Protein AF-A0A3B9M8E2-F1 (afdb_monomer)

pLDDT: mean 95.14, std 3.08, range [83.19, 98.44]

Structure (mmCIF, N/CA/C/O backbone):
data_AF-A0A3B9M8E2-F1
#
_entry.id   AF-A0A3B9M8E2-F1
#
loop_
_atom_site.group_PDB
_atom_site.id
_atom_site.type_symbol
_atom_site.label_atom_id
_atom_site.label_alt_id
_atom_site.label_comp_id
_atom_site.label_asym_id
_atom_site.label_entity_id
_atom_site.label_seq_id
_atom_site.pdbx_PDB_ins_code
_atom_site.Cartn_x
_atom_site.Cartn_y
_atom_site.Cartn_z
_atom_site.occupancy
_atom_site.B_iso_or_equiv
_atom_site.auth_seq_id
_atom_site.auth_comp_id
_atom_site.auth_asym_id
_atom_site.auth_atom_id
_atom_site.pdbx_PDB_model_num
ATOM 1 N N . ILE A 1 1 ? 16.780 -0.558 -12.055 1.00 91.69 1 ILE A N 1
ATOM 2 C CA . ILE A 1 1 ? 16.468 -0.695 -10.596 1.00 91.69 1 ILE A CA 1
ATOM 3 C C . ILE A 1 1 ? 14.980 -0.419 -10.385 1.00 91.69 1 ILE A C 1
ATOM 5 O O . ILE A 1 1 ? 14.517 0.604 -10.867 1.00 91.69 1 ILE A O 1
ATOM 9 N N . ILE A 1 2 ? 14.231 -1.271 -9.679 1.00 96.25 2 ILE A N 1
ATOM 10 C CA . ILE A 1 2 ? 12.803 -1.023 -9.394 1.00 96.25 2 ILE A CA 1
ATOM 11 C C . ILE A 1 2 ? 12.643 -0.522 -7.955 1.00 96.25 2 ILE A C 1
ATOM 13 O O . ILE A 1 2 ? 13.094 -1.174 -7.016 1.00 96.25 2 ILE A O 1
ATOM 17 N N . ARG A 1 3 ? 11.999 0.636 -7.783 1.00 97.12 3 ARG A N 1
ATOM 18 C CA . ARG A 1 3 ? 11.669 1.241 -6.485 1.00 97.12 3 ARG A CA 1
ATOM 19 C C . ARG A 1 3 ? 10.194 0.992 -6.185 1.00 97.12 3 ARG A C 1
ATOM 21 O O . ARG A 1 3 ? 9.320 1.658 -6.738 1.00 97.12 3 ARG A O 1
ATOM 28 N N . ILE A 1 4 ? 9.935 -0.006 -5.348 1.00 97.00 4 ILE A N 1
ATOM 29 C CA . ILE A 1 4 ? 8.586 -0.471 -5.011 1.00 97.00 4 ILE A CA 1
ATOM 30 C C . ILE A 1 4 ? 7.998 0.412 -3.909 1.00 97.00 4 ILE A C 1
ATOM 32 O O . ILE A 1 4 ? 8.592 0.553 -2.841 1.00 97.00 4 ILE A O 1
ATOM 36 N N . PHE A 1 5 ? 6.824 0.984 -4.163 1.00 95.94 5 PHE A N 1
ATOM 37 C CA . PHE A 1 5 ? 6.033 1.702 -3.163 1.00 95.94 5 PHE A CA 1
ATOM 38 C C . PHE A 1 5 ? 5.135 0.737 -2.377 1.00 95.94 5 PHE A C 1
ATOM 40 O O . PHE A 1 5 ? 5.037 -0.453 -2.687 1.00 95.94 5 PHE A O 1
ATOM 47 N N . ASN A 1 6 ? 4.466 1.254 -1.343 1.00 94.75 6 ASN A N 1
ATOM 48 C CA . ASN A 1 6 ? 3.571 0.486 -0.477 1.00 94.75 6 ASN A CA 1
ATOM 49 C C . ASN A 1 6 ? 2.604 -0.385 -1.287 1.00 94.75 6 ASN A C 1
ATOM 51 O O . ASN A 1 6 ? 1.698 0.105 -1.959 1.00 94.75 6 ASN A O 1
ATOM 55 N N . THR A 1 7 ? 2.823 -1.696 -1.206 1.00 96.44 7 THR A N 1
ATOM 56 C CA . THR A 1 7 ? 2.070 -2.691 -1.962 1.00 96.44 7 THR A CA 1
ATOM 57 C C . THR A 1 7 ? 1.324 -3.623 -1.021 1.00 96.44 7 THR A C 1
ATOM 59 O O . THR A 1 7 ? 1.880 -4.056 -0.006 1.00 96.44 7 THR A O 1
ATOM 62 N N . HIS A 1 8 ? 0.081 -3.941 -1.378 1.00 95.50 8 HIS A N 1
ATOM 63 C CA . HIS A 1 8 ? -0.801 -4.817 -0.616 1.00 95.50 8 HIS A CA 1
ATOM 64 C C . HIS A 1 8 ? -1.482 -5.876 -1.496 1.00 95.50 8 HIS A C 1
ATOM 66 O O . HIS A 1 8 ? -1.572 -5.727 -2.715 1.00 95.50 8 HIS A O 1
ATOM 72 N N . GLY A 1 9 ? -1.957 -6.958 -0.879 1.00 95.69 9 GLY A N 1
ATOM 73 C CA . GLY A 1 9 ? -2.689 -8.026 -1.555 1.00 95.69 9 GLY A CA 1
ATOM 74 C C . GLY A 1 9 ? -2.605 -9.374 -0.829 1.00 95.69 9 GLY A C 1
ATOM 75 O O . GLY A 1 9 ? -2.091 -9.455 0.287 1.00 95.69 9 GLY A O 1
ATOM 76 N N . PRO A 1 10 ? -3.102 -10.456 -1.450 1.00 94.88 10 PRO A N 1
ATOM 77 C CA . PRO A 1 10 ? -3.002 -11.803 -0.895 1.00 94.88 10 PRO A CA 1
ATOM 78 C C . PRO A 1 10 ? -1.555 -12.206 -0.572 1.00 94.88 10 PRO A C 1
ATOM 80 O O . PRO A 1 10 ? -0.621 -11.787 -1.255 1.00 94.88 10 PRO A O 1
ATOM 83 N N . ARG A 1 11 ? -1.388 -13.101 0.413 1.00 94.06 11 ARG A N 1
ATOM 84 C CA . ARG A 1 11 ? -0.095 -13.636 0.901 1.00 94.06 11 ARG A CA 1
ATOM 85 C C . ARG A 1 11 ? 0.775 -12.656 1.698 1.00 94.06 11 ARG A C 1
ATOM 87 O O . ARG A 1 11 ? 1.906 -12.999 2.031 1.00 94.06 11 ARG A O 1
ATOM 94 N N . MET A 1 12 ? 0.272 -11.467 2.032 1.00 94.00 12 MET A N 1
ATOM 95 C CA . MET A 1 12 ? 0.937 -10.606 3.013 1.00 94.00 12 MET A CA 1
ATOM 96 C C . MET A 1 12 ? 1.034 -11.301 4.372 1.00 94.00 12 MET A C 1
ATOM 98 O O . MET A 1 12 ? 0.121 -12.014 4.792 1.00 94.00 12 MET A O 1
ATOM 102 N N . GLN A 1 13 ? 2.138 -11.061 5.075 1.00 91.38 13 GLN A N 1
ATOM 103 C CA . GLN A 1 13 ? 2.293 -11.499 6.452 1.00 91.38 13 GLN A CA 1
ATOM 104 C C . GLN A 1 13 ? 1.347 -10.695 7.353 1.00 91.38 13 GLN A C 1
ATOM 106 O O . GLN A 1 13 ? 1.365 -9.468 7.359 1.00 91.38 13 GLN A O 1
ATOM 111 N N . VAL A 1 14 ? 0.544 -11.406 8.145 1.00 85.56 14 VAL A N 1
ATOM 112 C CA . VAL A 1 14 ? -0.499 -10.826 9.011 1.00 85.56 14 VAL A CA 1
ATOM 113 C C . VAL A 1 14 ? 0.070 -9.834 10.033 1.00 85.56 14 VAL A C 1
ATOM 115 O O . VAL A 1 14 ? -0.583 -8.857 10.369 1.00 85.56 14 VAL A O 1
ATOM 118 N N . LEU A 1 15 ? 1.292 -10.074 10.515 1.00 83.19 15 LEU A N 1
ATOM 119 C CA . LEU A 1 15 ? 1.951 -9.283 11.559 1.00 83.19 15 LEU A CA 1
ATOM 120 C C . LEU A 1 15 ? 3.134 -8.466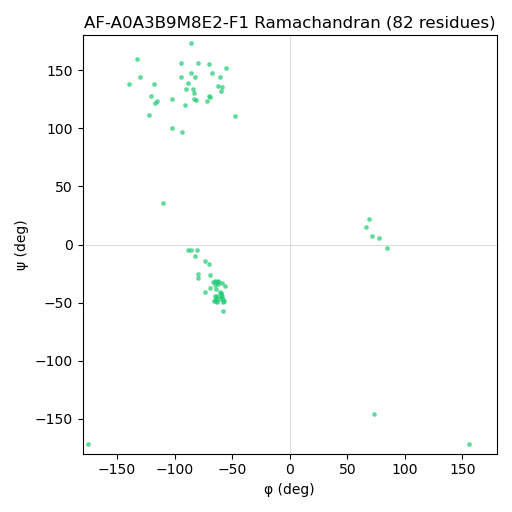 11.021 1.00 83.19 15 LEU A C 1
ATOM 122 O O . LEU A 1 15 ? 4.155 -8.351 11.692 1.00 83.19 15 LEU A O 1
ATOM 126 N N . ASP A 1 16 ? 3.053 -7.951 9.792 1.00 86.31 16 ASP A N 1
ATOM 127 C CA . ASP A 1 16 ? 4.158 -7.157 9.226 1.00 86.31 16 ASP A CA 1
ATOM 128 C C . ASP A 1 16 ? 4.197 -5.690 9.696 1.00 86.31 16 ASP A C 1
ATOM 130 O O . ASP A 1 16 ? 5.132 -4.960 9.368 1.00 86.31 16 ASP A O 1
ATOM 134 N N . GLY A 1 17 ? 3.198 -5.260 10.476 1.00 85.06 17 GLY A N 1
ATOM 135 C CA . GLY A 1 17 ? 3.130 -3.923 11.065 1.00 85.06 17 GLY A CA 1
ATOM 136 C C . GLY A 1 17 ? 2.536 -2.838 10.161 1.00 85.06 17 GLY A C 1
ATOM 137 O O . GLY A 1 17 ? 2.368 -1.705 10.612 1.00 85.06 17 GLY A O 1
ATOM 138 N N . ARG A 1 18 ? 2.186 -3.141 8.905 1.00 93.12 18 ARG A N 1
ATOM 139 C CA . ARG A 1 18 ? 1.514 -2.196 8.000 1.00 93.12 18 ARG A CA 1
ATOM 140 C C . ARG A 1 18 ? 0.017 -2.099 8.298 1.00 93.12 18 ARG A C 1
ATOM 142 O O . ARG A 1 18 ? -0.606 -3.032 8.797 1.00 93.12 18 ARG A O 1
ATOM 149 N N . ALA A 1 19 ? -0.575 -0.965 7.917 1.00 92.94 19 ALA A N 1
ATOM 150 C CA . ALA A 1 19 ? -1.980 -0.659 8.187 1.00 92.94 19 ALA A CA 1
ATOM 151 C C . ALA A 1 19 ? -2.948 -1.703 7.601 1.00 92.94 19 ALA A C 1
ATOM 153 O O . ALA A 1 19 ? -3.778 -2.228 8.329 1.00 92.94 19 ALA A O 1
ATOM 154 N N . VAL A 1 20 ? -2.800 -2.058 6.316 1.00 94.38 20 VAL A N 1
ATOM 155 C CA . VAL A 1 20 ? -3.694 -3.018 5.639 1.00 94.38 20 VAL A CA 1
ATOM 156 C C . VAL A 1 20 ? -3.732 -4.393 6.333 1.00 94.38 20 VAL A C 1
ATOM 158 O O . VAL A 1 20 ? -4.821 -4.813 6.712 1.00 94.38 20 VAL A O 1
ATOM 161 N N . PRO A 1 21 ? -2.609 -5.116 6.536 1.00 93.88 21 PRO A N 1
ATOM 162 C CA . PRO A 1 21 ? -2.661 -6.431 7.176 1.00 93.88 21 PRO A CA 1
ATOM 163 C C . PRO A 1 21 ? -3.124 -6.360 8.635 1.00 93.88 21 PRO A C 1
ATOM 165 O O . PRO A 1 21 ? -3.870 -7.240 9.055 1.00 93.88 21 PRO A O 1
ATOM 168 N N . ASN A 1 22 ? -2.763 -5.306 9.379 1.00 94.19 22 ASN A N 1
ATOM 169 C CA . ASN A 1 22 ? -3.230 -5.128 10.754 1.00 94.19 22 ASN A CA 1
ATOM 170 C C . ASN A 1 22 ? -4.748 -4.909 10.820 1.00 94.19 22 ASN A C 1
ATOM 172 O O . ASN A 1 22 ? -5.416 -5.589 11.595 1.00 94.19 22 ASN A O 1
ATOM 176 N N . PHE A 1 23 ? -5.302 -4.019 9.990 1.00 95.62 23 PHE A N 1
ATOM 177 C CA . PHE A 1 23 ? -6.746 -3.773 9.951 1.00 95.62 23 PHE A CA 1
ATOM 178 C C . PHE A 1 23 ? -7.521 -5.009 9.513 1.00 95.62 23 PHE A C 1
ATOM 180 O O . PHE A 1 23 ? -8.483 -5.385 10.172 1.00 95.62 23 PHE A O 1
ATOM 187 N N . MET A 1 24 ? -7.056 -5.706 8.474 1.00 94.56 24 MET A N 1
ATOM 188 C CA . MET A 1 24 ? -7.678 -6.960 8.043 1.00 94.56 24 MET A CA 1
ATOM 189 C C . MET A 1 24 ? -7.643 -8.019 9.154 1.00 94.56 24 MET A C 1
ATOM 191 O O . MET A 1 24 ? -8.627 -8.722 9.366 1.00 94.56 24 MET A O 1
ATOM 195 N N . ALA A 1 25 ? -6.534 -8.128 9.894 1.00 93.81 25 ALA A N 1
ATOM 196 C CA . ALA A 1 25 ? -6.420 -9.061 11.012 1.00 93.81 25 ALA A CA 1
ATOM 197 C C . ALA A 1 25 ? -7.389 -8.725 12.155 1.00 93.81 25 ALA A C 1
ATOM 199 O O . ALA A 1 25 ? -8.029 -9.634 12.683 1.00 93.81 25 ALA A O 1
ATOM 200 N N . GLN A 1 26 ? -7.501 -7.443 12.517 1.00 95.75 26 GLN A N 1
ATOM 201 C CA . GLN A 1 26 ? -8.422 -6.961 13.549 1.00 95.75 26 GLN A CA 1
ATOM 202 C C . GLN A 1 26 ? -9.881 -7.194 13.136 1.00 95.75 26 GLN A C 1
ATOM 204 O O . GLN A 1 26 ? -10.629 -7.823 13.882 1.00 95.75 26 GLN A O 1
ATOM 209 N N . ALA A 1 27 ? -10.256 -6.811 11.911 1.00 95.44 27 ALA A N 1
ATOM 210 C CA . ALA A 1 27 ? -11.603 -7.001 11.373 1.00 95.44 27 ALA A CA 1
ATOM 211 C C . ALA A 1 27 ? -12.028 -8.479 11.365 1.00 95.44 27 ALA A C 1
ATOM 213 O O . ALA A 1 27 ? -13.101 -8.820 11.858 1.00 95.44 27 ALA A O 1
ATOM 214 N N . ILE A 1 28 ? -11.162 -9.381 10.884 1.00 94.25 28 ILE A N 1
ATOM 215 C CA . ILE A 1 28 ? -11.442 -10.830 10.852 1.00 94.25 28 ILE A CA 1
ATOM 216 C C . ILE A 1 28 ? -11.632 -11.409 12.264 1.00 94.25 28 ILE A C 1
ATOM 218 O O . ILE A 1 28 ? -12.390 -12.362 12.440 1.00 94.25 28 ILE A O 1
ATOM 222 N N . ARG A 1 29 ? -10.958 -10.849 13.275 1.00 95.75 29 ARG A N 1
ATOM 223 C CA . ARG A 1 29 ? -11.092 -11.263 14.682 1.00 95.75 29 ARG A CA 1
ATOM 224 C C . ARG A 1 29 ? -12.247 -10.575 15.416 1.00 95.75 29 ARG A C 1
ATOM 226 O O . ARG A 1 29 ? -12.503 -10.923 16.565 1.00 95.75 29 ARG A O 1
ATOM 233 N N . GLY A 1 30 ? -12.937 -9.624 14.785 1.00 96.50 30 GLY A N 1
ATOM 234 C CA . GLY A 1 30 ? -13.950 -8.794 15.442 1.00 96.50 30 GLY A CA 1
ATOM 235 C C . GLY A 1 30 ? -13.364 -7.811 16.463 1.00 96.50 30 GLY A C 1
ATOM 236 O O . GLY A 1 30 ? -14.061 -7.386 17.382 1.00 96.50 30 GLY A O 1
ATOM 237 N N . GLU A 1 31 ? -12.082 -7.475 16.335 1.00 97.12 31 GLU A N 1
ATOM 238 C CA . GLU A 1 31 ? -11.393 -6.503 17.182 1.00 97.12 31 GLU A CA 1
ATOM 239 C C . GLU A 1 31 ? -11.591 -5.077 16.632 1.00 97.12 31 GLU A C 1
ATOM 241 O O . GLU A 1 31 ? -11.650 -4.889 15.413 1.00 97.12 31 GLU A O 1
ATOM 246 N N . PRO A 1 32 ? -11.644 -4.042 17.493 1.00 96.81 32 PRO A N 1
ATOM 247 C CA . PRO A 1 32 ? -11.663 -2.656 17.034 1.00 96.81 32 PRO A CA 1
ATOM 248 C C . PRO A 1 32 ? -10.430 -2.304 16.187 1.00 96.81 32 PRO A C 1
ATOM 250 O O . PRO A 1 32 ? -9.295 -2.606 16.569 1.00 96.81 32 PRO A O 1
ATOM 253 N N . LEU A 1 33 ? -10.640 -1.601 15.070 1.00 96.94 33 LEU A N 1
ATOM 254 C CA . LEU A 1 33 ? -9.547 -1.135 14.215 1.00 96.94 33 LEU A CA 1
ATOM 255 C C . LEU A 1 33 ? -8.743 -0.027 14.905 1.00 96.94 33 LEU A C 1
ATOM 257 O O . LEU A 1 33 ? -9.295 0.969 15.375 1.00 96.94 33 LEU A O 1
ATOM 261 N N . THR 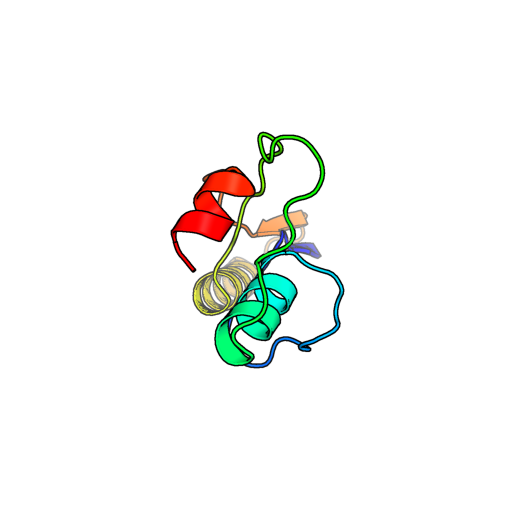A 1 34 ? -7.421 -0.184 14.965 1.00 96.12 34 THR A N 1
ATOM 262 C CA . THR A 1 34 ? -6.544 0.752 15.689 1.00 96.12 34 THR A CA 1
ATOM 263 C C . THR A 1 34 ? -5.990 1.849 14.783 1.00 96.12 34 THR A C 1
ATOM 265 O O . THR A 1 34 ? -4.958 1.676 14.137 1.00 96.12 34 THR A O 1
ATOM 268 N N . VAL A 1 35 ? -6.631 3.017 14.774 1.00 96.56 35 VAL A N 1
ATOM 269 C CA . VAL A 1 35 ? -6.105 4.219 14.109 1.00 96.56 35 VAL A CA 1
ATOM 270 C C . VAL A 1 35 ? -5.277 5.037 15.103 1.00 96.56 35 VAL A C 1
ATOM 272 O O . VAL A 1 35 ? -5.780 5.471 16.135 1.00 96.56 35 VAL A O 1
ATOM 275 N N . TYR A 1 36 ? -3.996 5.248 14.799 1.00 94.19 36 TYR A N 1
ATOM 276 C CA . TYR A 1 36 ? -3.130 6.122 15.594 1.00 94.19 36 TYR A CA 1
ATOM 277 C C . TYR A 1 36 ? -3.296 7.584 15.171 1.00 94.19 36 TYR A C 1
ATOM 279 O O . TYR A 1 36 ? -3.224 7.893 13.978 1.00 94.19 36 TYR A O 1
ATOM 287 N N . GLY A 1 37 ? -3.440 8.476 16.154 1.00 95.62 37 GLY A N 1
ATOM 288 C CA . GLY A 1 37 ? -3.687 9.898 15.916 1.00 95.62 37 GLY A CA 1
ATOM 289 C C . GLY A 1 37 ? -5.116 10.152 15.438 1.00 95.62 37 GLY A C 1
ATOM 290 O O . GLY A 1 37 ? -6.041 9.457 15.848 1.00 95.62 37 GLY A O 1
ATOM 291 N N . ASP A 1 38 ? -5.289 11.146 14.571 1.00 96.75 38 ASP A N 1
ATOM 292 C CA . ASP A 1 38 ? -6.582 11.480 13.957 1.00 96.75 38 ASP A CA 1
ATOM 293 C C . ASP A 1 38 ? -6.855 10.711 12.650 1.00 96.75 38 ASP A C 1
ATOM 295 O O . ASP A 1 38 ? -7.939 10.813 12.081 1.00 96.75 38 ASP A O 1
ATOM 299 N N . GLY A 1 39 ? -5.881 9.927 12.173 1.00 96.88 39 GLY A N 1
ATOM 300 C CA . GLY A 1 39 ? -5.990 9.148 10.943 1.00 96.88 39 GLY A CA 1
ATOM 301 C C . GLY A 1 39 ? -5.825 9.956 9.653 1.00 96.88 39 GLY A C 1
ATOM 302 O O . GLY A 1 39 ? -5.982 9.373 8.581 1.00 96.88 39 GLY A O 1
ATOM 303 N N . SER A 1 40 ? -5.490 11.251 9.731 1.00 97.69 40 SER A N 1
ATOM 304 C CA . SER A 1 40 ? -5.324 12.147 8.573 1.00 97.69 40 SER A CA 1
ATOM 305 C C . SER A 1 40 ? -4.084 11.846 7.728 1.00 97.69 40 SER A C 1
ATOM 307 O O . SER A 1 40 ? -3.990 12.273 6.577 1.00 97.69 40 SER A O 1
ATOM 309 N N . GLN A 1 41 ? -3.127 11.087 8.269 1.00 96.94 41 GLN A N 1
ATOM 310 C CA . GLN A 1 41 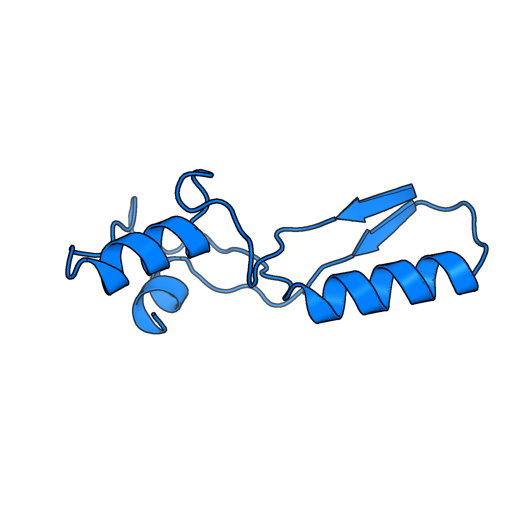? -1.935 10.673 7.545 1.00 96.94 41 GLN A CA 1
ATOM 311 C C . GLN A 1 41 ? -2.306 9.856 6.304 1.00 96.94 41 GLN A C 1
ATOM 313 O O . GLN A 1 41 ? -3.073 8.894 6.382 1.00 96.94 41 GLN A O 1
ATOM 318 N N . THR A 1 42 ? -1.716 10.204 5.163 1.00 96.19 42 THR A N 1
ATOM 319 C CA . THR A 1 42 ? -2.011 9.546 3.891 1.00 96.19 42 THR A CA 1
ATOM 320 C C . THR A 1 42 ? -1.038 8.416 3.570 1.00 96.19 42 THR A C 1
ATOM 322 O O . THR A 1 42 ? 0.092 8.341 4.075 1.00 96.19 42 THR A O 1
ATOM 325 N N . ARG A 1 43 ? -1.492 7.477 2.739 1.00 93.25 43 ARG A N 1
ATOM 326 C CA . ARG A 1 43 ? -0.692 6.405 2.143 1.00 93.25 43 ARG A CA 1
ATOM 327 C C . ARG A 1 43 ? -1.113 6.211 0.691 1.00 93.25 43 ARG A C 1
ATOM 329 O O . ARG A 1 43 ? -2.300 6.143 0.394 1.00 93.25 43 ARG A O 1
ATOM 336 N N . SER A 1 44 ? -0.137 6.024 -0.188 1.00 94.94 44 SER A N 1
ATOM 337 C CA . SER A 1 44 ? -0.358 5.423 -1.502 1.00 94.94 44 SER A CA 1
ATOM 338 C C . SER A 1 44 ? -0.361 3.901 -1.385 1.00 94.94 44 SER A C 1
ATOM 340 O O . SER A 1 44 ? 0.550 3.327 -0.790 1.00 94.94 44 SER A O 1
ATOM 342 N N . LEU A 1 45 ? -1.374 3.233 -1.941 1.00 95.88 45 LEU A N 1
ATOM 343 C CA . LEU A 1 45 ? -1.505 1.773 -1.896 1.00 95.88 45 LEU A CA 1
ATOM 344 C C . LEU A 1 45 ? -1.576 1.198 -3.314 1.00 95.88 45 LEU A C 1
ATOM 346 O O . LEU A 1 45 ? -2.556 1.371 -4.037 1.00 95.88 45 LEU A O 1
ATOM 350 N N . CYS A 1 46 ? -0.530 0.480 -3.712 1.00 97.88 46 CYS A N 1
ATOM 351 C CA . CYS A 1 46 ? -0.494 -0.284 -4.955 1.00 97.88 46 CYS A CA 1
ATOM 352 C C . CYS A 1 46 ? -1.011 -1.704 -4.700 1.00 97.88 46 CYS A C 1
ATOM 354 O O . CYS A 1 46 ? -0.626 -2.335 -3.711 1.00 97.88 46 CYS A O 1
ATOM 356 N N . TYR A 1 47 ? -1.897 -2.217 -5.551 1.00 97.69 47 TYR A N 1
ATOM 357 C CA . TYR A 1 47 ? -2.335 -3.606 -5.443 1.00 97.69 47 TYR A CA 1
ATOM 358 C C . TYR A 1 47 ? -1.318 -4.543 -6.110 1.00 97.69 47 TYR A C 1
ATOM 360 O O . TYR A 1 47 ? -0.706 -4.201 -7.122 1.00 97.69 47 TYR A O 1
ATOM 368 N N . VAL A 1 48 ? -1.120 -5.739 -5.549 1.00 98.19 48 VAL A N 1
ATOM 369 C CA . VAL A 1 48 ? -0.042 -6.657 -5.956 1.00 98.19 48 VAL A CA 1
ATOM 370 C C . VAL A 1 48 ? -0.067 -7.022 -7.444 1.00 98.19 48 VAL A C 1
ATOM 372 O O . VAL A 1 48 ? 0.997 -7.122 -8.052 1.00 98.19 48 VAL A O 1
ATOM 375 N N . SER A 1 49 ? -1.242 -7.171 -8.069 1.00 98.44 49 SER A N 1
ATOM 376 C CA . SER A 1 49 ? -1.304 -7.460 -9.510 1.00 98.44 49 SER A CA 1
ATOM 377 C C . SER A 1 49 ? -0.801 -6.296 -10.361 1.00 98.44 49 SER A C 1
ATOM 379 O O . SER A 1 49 ? -0.220 -6.521 -11.419 1.00 98.44 49 SER A O 1
ATOM 381 N N . ASP A 1 50 ? -0.986 -5.057 -9.907 1.00 98.31 50 ASP A N 1
ATOM 382 C CA . ASP A 1 50 ? -0.532 -3.863 -10.623 1.00 98.31 50 ASP A CA 1
ATOM 383 C C . ASP A 1 50 ? 0.979 -3.716 -10.521 1.00 98.31 50 ASP A C 1
ATOM 385 O O . ASP A 1 50 ? 1.640 -3.456 -11.527 1.00 98.31 50 ASP A O 1
ATOM 389 N N . LEU A 1 51 ? 1.536 -3.986 -9.335 1.00 98.44 51 LEU A N 1
ATOM 390 C CA . LEU A 1 51 ? 2.980 -4.062 -9.152 1.00 98.44 51 LEU A CA 1
ATOM 391 C C . LEU A 1 51 ? 3.593 -5.113 -10.085 1.00 98.44 51 LEU A C 1
ATOM 393 O O . LEU A 1 51 ? 4.561 -4.814 -10.778 1.00 98.44 51 LEU A O 1
ATOM 397 N N . VAL A 1 52 ? 3.028 -6.325 -10.134 1.00 98.19 52 VAL A N 1
ATOM 398 C CA . VAL A 1 52 ? 3.529 -7.404 -11.004 1.00 98.19 52 VAL A CA 1
ATOM 399 C C . VAL A 1 52 ? 3.493 -6.984 -12.475 1.00 98.19 52 VAL A C 1
ATOM 401 O O . VAL A 1 52 ? 4.494 -7.151 -13.171 1.00 98.19 52 VAL A O 1
ATOM 404 N N . ARG A 1 53 ? 2.393 -6.375 -12.943 1.00 98.31 53 ARG A N 1
ATOM 405 C CA . ARG A 1 53 ? 2.311 -5.828 -14.310 1.00 98.31 53 ARG A CA 1
ATOM 406 C C . ARG A 1 53 ? 3.395 -4.778 -14.567 1.00 98.31 53 ARG A C 1
ATOM 408 O O . ARG A 1 53 ? 4.046 -4.825 -15.606 1.00 98.31 53 ARG A O 1
ATOM 415 N N . GLY A 1 54 ? 3.619 -3.866 -13.622 1.00 97.38 54 GLY A N 1
ATOM 416 C CA . GLY A 1 54 ? 4.657 -2.840 -13.729 1.00 97.38 54 GLY A CA 1
ATOM 417 C C . GLY A 1 54 ? 6.076 -3.414 -13.764 1.00 97.38 54 GLY A C 1
ATOM 418 O O . GLY A 1 54 ? 6.913 -2.927 -14.523 1.00 97.38 54 GLY A O 1
ATOM 419 N N . VAL A 1 55 ? 6.350 -4.466 -12.984 1.00 97.69 55 VAL A N 1
ATOM 420 C CA . VAL A 1 55 ? 7.648 -5.159 -12.982 1.00 97.69 55 VAL A CA 1
ATOM 421 C C . VAL A 1 55 ? 7.915 -5.783 -14.348 1.00 97.69 55 VAL A C 1
ATOM 423 O O . VAL A 1 55 ? 8.974 -5.533 -14.915 1.00 97.69 55 VAL A O 1
ATOM 426 N N . LEU A 1 56 ? 6.950 -6.524 -14.903 1.00 97.56 56 LEU A N 1
ATOM 427 C CA . LEU A 1 56 ? 7.082 -7.143 -16.227 1.00 97.56 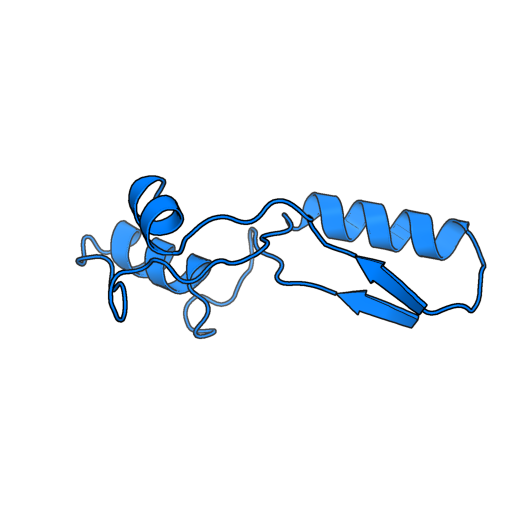56 LEU A CA 1
ATOM 428 C C . LEU A 1 56 ? 7.301 -6.090 -17.322 1.00 97.56 56 LEU A C 1
ATOM 430 O O . LEU A 1 56 ? 8.258 -6.189 -18.080 1.00 97.56 56 LEU A O 1
ATOM 434 N N . ALA A 1 57 ? 6.509 -5.014 -17.326 1.00 96.50 57 ALA A N 1
ATOM 435 C CA . ALA A 1 57 ? 6.676 -3.923 -18.286 1.00 96.50 57 ALA A CA 1
ATOM 436 C C . ALA A 1 57 ? 8.034 -3.207 -18.157 1.00 96.50 57 ALA A C 1
ATOM 438 O O . ALA A 1 57 ? 8.600 -2.754 -19.150 1.00 96.50 57 ALA A O 1
ATOM 439 N N . THR A 1 58 ? 8.573 -3.098 -16.938 1.00 95.88 58 THR A N 1
ATOM 440 C CA . THR A 1 58 ? 9.900 -2.504 -16.714 1.00 95.88 58 THR A CA 1
ATOM 441 C C . THR A 1 58 ? 11.010 -3.397 -17.266 1.00 95.88 58 THR A C 1
ATOM 443 O O . THR A 1 58 ? 11.975 -2.878 -17.822 1.00 95.88 58 THR A O 1
ATOM 446 N N . LEU A 1 59 ? 10.869 -4.721 -17.139 1.00 93.31 59 LEU A N 1
ATOM 447 C CA . LEU A 1 59 ? 11.801 -5.683 -17.730 1.00 93.31 59 LEU A CA 1
ATOM 448 C C . LEU A 1 59 ? 11.773 -5.604 -19.262 1.00 93.31 59 LEU A C 1
ATOM 450 O O . LEU A 1 59 ? 12.832 -5.502 -19.875 1.00 93.31 59 LEU A O 1
ATOM 454 N N . ASP A 1 60 ? 10.580 -5.555 -19.861 1.00 95.31 60 ASP A N 1
ATOM 455 C CA . ASP A 1 60 ? 10.411 -5.464 -21.317 1.00 95.31 60 ASP A CA 1
ATOM 456 C C . ASP A 1 60 ? 10.948 -4.145 -21.898 1.00 95.31 60 ASP A C 1
ATOM 458 O O . ASP A 1 60 ? 11.437 -4.116 -23.027 1.00 95.31 60 ASP A O 1
ATOM 462 N N . LYS A 1 61 ? 10.893 -3.044 -21.130 1.00 93.31 61 LYS A N 1
ATOM 463 C CA . LYS A 1 61 ? 11.426 -1.735 -21.549 1.00 93.31 61 LYS A CA 1
ATOM 464 C C . LYS A 1 61 ? 12.946 -1.766 -21.783 1.00 93.31 61 LYS A C 1
ATOM 466 O O . LYS A 1 61 ? 13.432 -1.006 -22.616 1.00 93.31 61 LYS A O 1
ATOM 471 N N . GLY A 1 62 ? 13.692 -2.592 -21.043 1.00 88.06 62 GLY A N 1
ATOM 472 C CA . GLY A 1 62 ? 15.145 -2.756 -21.214 1.00 88.06 62 GLY A CA 1
ATOM 473 C C . GLY A 1 62 ? 16.005 -1.525 -20.882 1.00 88.06 62 GLY A C 1
ATOM 474 O O . GLY A 1 62 ? 17.167 -1.474 -21.270 1.00 88.06 62 GLY A O 1
ATOM 475 N N . ASP A 1 63 ? 15.451 -0.529 -20.188 1.00 88.62 63 ASP A N 1
ATOM 476 C CA . ASP A 1 63 ? 16.157 0.686 -19.762 1.00 88.62 63 ASP A CA 1
ATOM 477 C C . ASP A 1 63 ? 16.835 0.469 -18.395 1.00 88.62 63 ASP A C 1
ATOM 479 O O . ASP A 1 63 ? 16.261 -0.135 -17.485 1.00 88.62 63 ASP A O 1
ATOM 483 N N . GLU A 1 64 ? 18.055 0.978 -18.229 1.00 89.69 64 GLU A N 1
ATOM 484 C CA . GLU A 1 64 ? 18.854 0.816 -17.009 1.00 89.69 64 GLU A CA 1
ATOM 485 C C . GLU A 1 64 ? 18.490 1.828 -15.907 1.00 89.69 64 GLU A C 1
ATOM 487 O O . GLU A 1 64 ? 18.900 1.682 -14.747 1.00 89.69 64 GLU A O 1
ATOM 492 N N . LEU A 1 65 ? 17.677 2.839 -16.227 1.00 94.62 65 LEU A N 1
ATOM 493 C CA . LEU A 1 65 ? 17.274 3.865 -15.271 1.00 94.62 65 LEU A CA 1
ATOM 494 C C . LEU A 1 65 ? 16.371 3.317 -14.143 1.00 94.62 65 LEU A C 1
ATOM 496 O O . LEU A 1 65 ? 15.578 2.390 -14.339 1.00 94.62 65 LEU A O 1
ATOM 500 N N . PRO A 1 66 ? 16.448 3.875 -12.918 1.00 95.69 66 PRO A N 1
ATOM 501 C CA . PRO A 1 66 ? 15.520 3.522 -11.851 1.00 95.69 66 PRO A CA 1
ATOM 502 C C . PRO A 1 66 ? 14.063 3.870 -12.188 1.00 95.69 66 PRO A C 1
ATOM 504 O O . PRO A 1 66 ? 13.778 4.982 -12.626 1.00 95.69 66 PRO A O 1
ATOM 507 N N . VAL A 1 67 ? 13.135 2.958 -11.891 1.00 96.56 67 VAL A N 1
ATOM 508 C CA . VAL A 1 67 ? 11.691 3.143 -12.115 1.00 96.56 67 VAL A CA 1
ATOM 509 C C . VAL A 1 67 ? 10.942 3.031 -10.791 1.00 96.56 67 VAL A C 1
ATOM 511 O O . VAL A 1 67 ? 11.108 2.055 -10.057 1.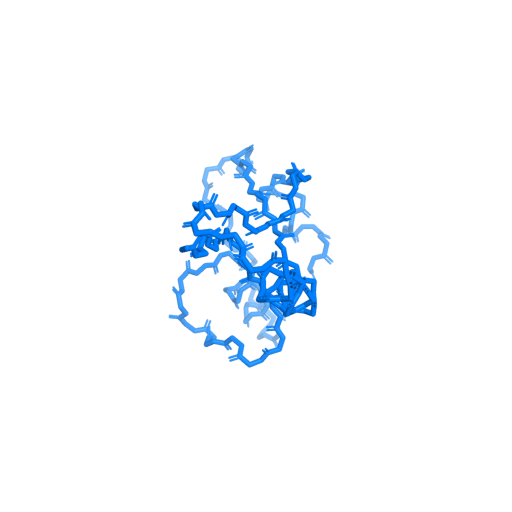00 96.56 67 VAL A O 1
ATOM 514 N N . ASN A 1 68 ? 10.116 4.030 -10.481 1.00 97.00 68 ASN A N 1
ATOM 515 C CA . ASN A 1 68 ? 9.185 3.981 -9.356 1.00 97.00 68 ASN A CA 1
ATOM 516 C C . ASN A 1 68 ? 7.930 3.211 -9.778 1.00 97.00 68 ASN A C 1
ATOM 518 O O . ASN A 1 68 ? 7.285 3.594 -10.751 1.00 97.00 68 ASN A O 1
ATOM 522 N N . LEU A 1 69 ? 7.569 2.162 -9.038 1.00 97.69 69 LEU A N 1
ATOM 523 C CA . LEU A 1 69 ? 6.323 1.422 -9.243 1.00 97.69 69 LEU A CA 1
ATOM 524 C C . LEU A 1 69 ? 5.439 1.544 -8.005 1.00 97.69 69 LEU A C 1
ATOM 526 O O . LEU A 1 69 ? 5.836 1.167 -6.901 1.00 97.69 69 LEU A O 1
ATOM 530 N N . GLY A 1 70 ? 4.237 2.074 -8.207 1.00 97.31 70 GLY A N 1
ATOM 531 C CA . GLY A 1 70 ? 3.274 2.356 -7.155 1.00 97.31 70 GLY A CA 1
ATOM 532 C C . GLY A 1 70 ? 1.953 2.862 -7.721 1.00 97.31 70 GLY A C 1
ATOM 533 O O . GLY A 1 70 ? 1.743 2.867 -8.931 1.00 97.31 70 GLY A O 1
ATOM 534 N N . ASN A 1 71 ? 1.076 3.311 -6.830 1.00 97.12 71 ASN A N 1
ATOM 535 C CA . ASN A 1 71 ? -0.174 3.980 -7.171 1.00 97.12 71 ASN A CA 1
ATOM 536 C C . ASN A 1 71 ? -0.093 5.424 -6.649 1.00 97.12 71 ASN A C 1
ATOM 538 O O . ASN A 1 71 ? 0.169 5.582 -5.461 1.00 97.12 71 ASN A O 1
ATOM 542 N N . PRO A 1 72 ? -0.263 6.466 -7.481 1.00 96.06 72 PRO A N 1
ATOM 543 C CA . PRO A 1 72 ? -0.154 7.852 -7.022 1.00 96.06 72 PRO A CA 1
ATOM 544 C C . PRO A 1 72 ? -1.349 8.302 -6.175 1.00 96.06 72 PRO A C 1
ATOM 546 O O . PRO A 1 72 ? -1.266 9.343 -5.531 1.00 96.06 72 PRO A O 1
ATOM 549 N N . ASN A 1 73 ? -2.449 7.546 -6.178 1.00 96.44 73 ASN A N 1
ATOM 550 C CA . ASN A 1 73 ? -3.627 7.888 -5.398 1.00 96.44 73 ASN A CA 1
ATOM 551 C C . ASN A 1 73 ? -3.348 7.661 -3.915 1.00 96.44 73 ASN A C 1
ATOM 553 O O . ASN A 1 73 ? -2.997 6.556 -3.488 1.00 96.44 73 ASN A O 1
ATOM 557 N N . GLU A 1 74 ? -3.529 8.723 -3.146 1.00 95.94 74 GLU A N 1
ATOM 558 C CA . GLU A 1 74 ? -3.410 8.699 -1.703 1.00 95.94 74 GLU A CA 1
ATOM 559 C C . GLU A 1 74 ? -4.775 8.490 -1.051 1.00 95.94 74 GLU A C 1
ATOM 561 O O . GLU A 1 74 ? -5.789 8.996 -1.528 1.00 95.94 74 GLU A O 1
ATOM 566 N N . VAL A 1 75 ? -4.776 7.749 0.053 1.00 96.50 75 VAL A N 1
ATOM 567 C CA . VAL A 1 75 ? -5.919 7.600 0.957 1.00 96.50 75 VAL A CA 1
ATOM 568 C C . VAL A 1 75 ? -5.455 7.863 2.380 1.00 96.50 75 VAL A C 1
ATOM 570 O O . VAL A 1 75 ? -4.323 7.521 2.743 1.00 96.50 75 VAL A O 1
ATOM 573 N N . THR A 1 76 ? -6.304 8.475 3.195 1.00 97.75 76 THR A N 1
ATOM 574 C CA . THR A 1 76 ? -6.040 8.621 4.628 1.00 97.75 76 THR A CA 1
ATOM 575 C C . THR A 1 76 ? -6.132 7.267 5.331 1.00 97.75 76 THR A C 1
ATOM 577 O O . THR A 1 76 ? -6.800 6.334 4.874 1.00 97.75 76 THR A O 1
ATOM 580 N N . VAL A 1 77 ? -5.459 7.133 6.473 1.00 97.25 77 VAL A N 1
ATOM 581 C CA . VAL A 1 77 ? -5.586 5.929 7.308 1.00 97.25 77 VAL A CA 1
ATOM 582 C C . VAL A 1 77 ? -7.012 5.777 7.841 1.00 97.25 77 VAL A C 1
ATOM 584 O O . VAL A 1 77 ? -7.478 4.648 7.983 1.00 97.25 77 VAL A O 1
ATOM 587 N N . LEU A 1 78 ? -7.714 6.887 8.090 1.00 97.69 78 LEU A N 1
ATOM 588 C CA . LEU A 1 78 ? -9.113 6.864 8.508 1.00 97.69 78 LEU A CA 1
ATOM 589 C C . LEU A 1 78 ? -10.039 6.325 7.408 1.00 97.69 78 LEU A C 1
ATOM 591 O O . LEU A 1 78 ? -10.827 5.425 7.682 1.00 97.69 78 LEU A O 1
ATOM 595 N N . GLU A 1 79 ? -9.916 6.814 6.170 1.00 97.62 79 GLU A N 1
ATOM 596 C CA . GLU A 1 79 ? -10.679 6.284 5.027 1.00 97.62 79 GLU A CA 1
ATOM 597 C C . GLU A 1 79 ? -10.381 4.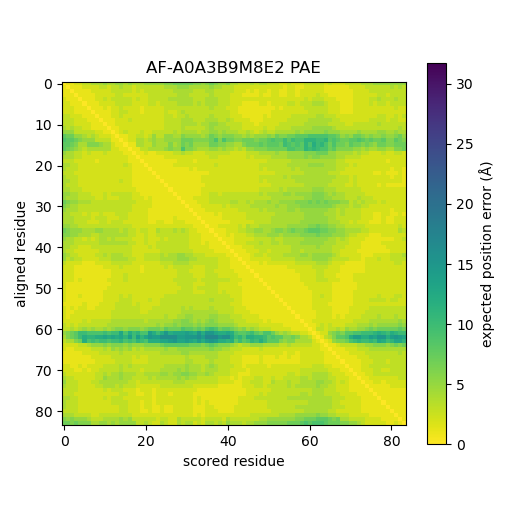799 4.808 1.00 97.62 79 GLU A C 1
ATOM 599 O O . GLU A 1 79 ? -11.294 4.006 4.591 1.00 97.62 79 GLU A O 1
ATOM 604 N N . LEU A 1 80 ? -9.110 4.394 4.928 1.00 96.38 80 LEU A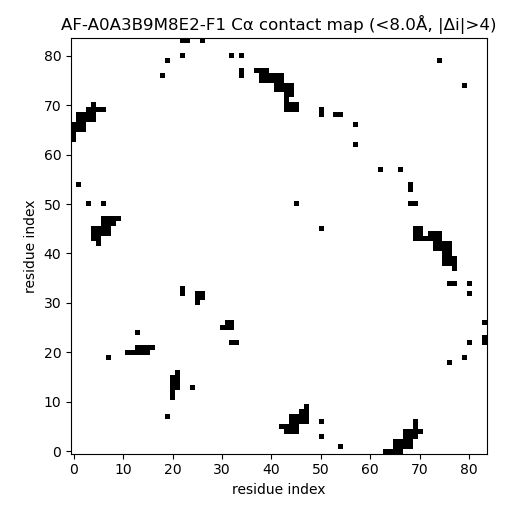 N 1
ATOM 605 C CA . LEU A 1 80 ? -8.725 2.988 4.821 1.00 96.38 80 LEU A CA 1
ATOM 606 C C . LEU A 1 80 ? -9.421 2.118 5.879 1.00 96.38 80 LEU A C 1
ATOM 608 O O . LEU A 1 80 ? -9.882 1.030 5.551 1.00 96.38 80 LEU A O 1
ATOM 612 N N . ALA A 1 81 ? -9.503 2.588 7.126 1.00 96.62 81 ALA A N 1
ATOM 613 C CA . ALA A 1 81 ? -10.194 1.879 8.202 1.00 96.62 81 ALA A CA 1
ATOM 614 C C . ALA A 1 81 ? -11.721 1.836 8.012 1.00 96.62 81 ALA A C 1
ATOM 616 O O . ALA A 1 81 ? -12.357 0.928 8.519 1.00 96.62 81 ALA A O 1
ATOM 617 N N . GLN A 1 82 ? -12.317 2.797 7.299 1.00 96.06 82 GLN A N 1
ATOM 618 C CA . GLN A 1 82 ? -13.760 2.818 7.012 1.00 96.06 82 GLN A CA 1
ATOM 619 C C . GLN A 1 82 ? -14.166 1.886 5.862 1.00 96.06 82 GLN A C 1
ATOM 621 O O . GLN A 1 82 ? -15.326 1.489 5.778 1.00 96.06 82 GLN A O 1
ATOM 626 N N . ILE A 1 83 ? -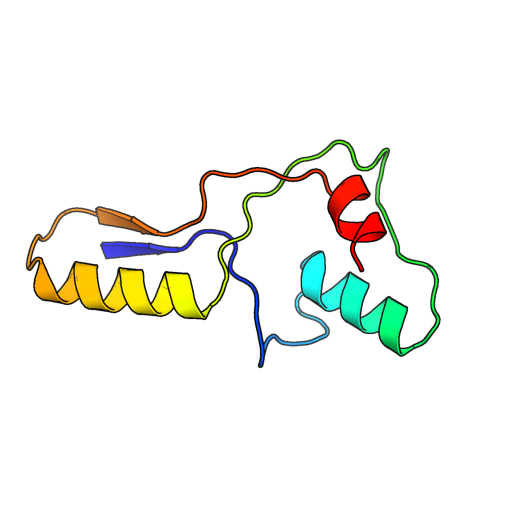13.238 1.585 4.950 1.00 94.00 83 ILE A N 1
ATOM 627 C CA . ILE A 1 83 ? -13.468 0.680 3.814 1.00 94.00 83 ILE A CA 1
ATOM 628 C C . ILE A 1 83 ? -13.388 -0.798 4.238 1.00 94.00 83 ILE A C 1
ATOM 630 O O . ILE A 1 83 ? -14.007 -1.644 3.589 1.00 94.00 83 ILE A O 1
ATOM 634 N N . ILE A 1 84 ? -12.599 -1.100 5.274 1.00 92.19 84 ILE A N 1
ATOM 635 C CA . ILE A 1 84 ? -12.364 -2.451 5.815 1.00 92.19 84 ILE A CA 1
ATOM 636 C C . ILE A 1 84 ? -13.432 -2.794 6.852 1.00 92.19 84 ILE A C 1
ATOM 638 O O . ILE A 1 84 ? -13.989 -3.909 6.747 1.00 92.19 84 ILE A O 1
#

Sequence (84 aa):
IIRIFNTHGPRMQVLDGRAVPNFMA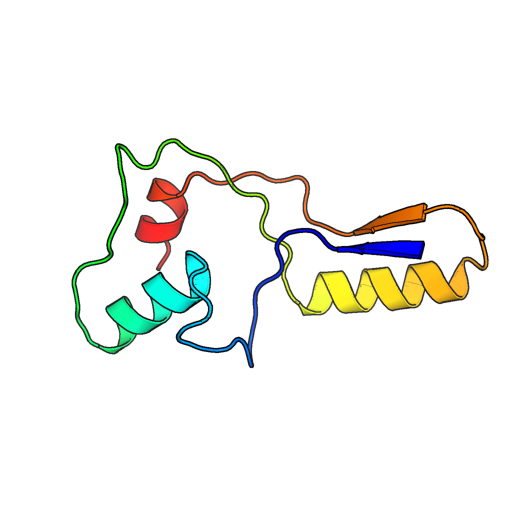QAIRGEPLTVYGDGSQTRSLCYVSDLVRGVLATLDKGDELPVNLGNPNEVTVLELAQII

Radius of gyration: 14.98 Å; Cα contacts (8 Å, |Δi|>4): 108; chains: 1; bounding box: 33×26×39 Å

Foldseek 3Di:
DEAEFAEDDPPDDLPPPDQVSVLVVCVVVVHDRDDPDPQQDKGFYHYPVQQVVVVVVVVVVVDPDYDYGTGPDIDTSVVVNVVD

Solvent-accessible surface area (backbone atoms only — not comparable to full-atom values): 5126 Å² total; per-residue (Å²): 81,81,46,77,47,56,67,45,60,90,90,63,60,61,84,72,81,48,68,68,41,43,41,53,52,24,53,76,69,73,42,83,72,87,69,72,83,89,18,74,59,69,45,44,64,18,48,48,72,58,50,52,53,50,51,54,54,50,61,73,65,70,62,81,63,77,41,82,45,66,35,91,61,67,43,32,49,45,58,54,62,72,73,105

Nearest PDB structures (foldseek):
  4lk3-assembly1_D  TM=9.840E-01  e=3.257E-09  Homo sapiens
  4m55-assembly1_C  TM=9.751E-01  e=4.895E-09  Homo sapiens
  4lk3-assembly1_C  TM=9.844E-01  e=7.357E-09  Homo sapiens
  4m55-assembly1_B  TM=9.825E-01  e=6.874E-09  Homo sapiens
  4lk3-assembly1_B  TM=9.850E-01  e=7.357E-09  Homo sapiens

Secondary structure (DSSP, 8-state):
-EEE--EE-TT--TTS--HHHHHHHHHHHTPPP---TTS--EEE-EEHHHHHHHHHHHHHH---S-EEES---EEEHHHHHHH-

Mean predicted aligned error: 3.0 Å